Protein AF-A0A3B8PN71-F1 (afdb_monomer_lite)

Foldseek 3Di:
DDAEEEEEACAAEEEEEAQAYYAYEEHQHAEEYEEHNHEEAYEYENAHYAYEYHQAYYAYEYEQHAEEYEYANHDDHYHYHDYHDNYHDHD

Radius of gyration: 11.35 Å; chains: 1; bounding box: 33×19×29 Å

Structure (mmCIF, N/CA/C/O backbone):
data_AF-A0A3B8PN71-F1
#
_entry.id   AF-A0A3B8PN71-F1
#
loop_
_atom_site.group_PDB
_atom_site.id
_atom_site.type_symbol
_atom_site.label_atom_id
_atom_site.label_alt_id
_atom_site.label_comp_id
_atom_site.label_asym_id
_atom_site.label_entity_id
_atom_site.label_seq_id
_atom_site.pdbx_PDB_ins_code
_atom_site.Cartn_x
_atom_site.Cartn_y
_atom_site.Cartn_z
_atom_site.occupancy
_atom_site.B_iso_or_equiv
_atom_site.auth_seq_id
_atom_site.auth_comp_id
_atom_site.auth_asym_id
_atom_site.auth_atom_id
_atom_site.pdbx_PDB_model_num
ATOM 1 N N . GLY A 1 1 ? 11.969 4.623 1.009 1.00 87.75 1 GLY A N 1
ATOM 2 C CA . GLY A 1 1 ? 13.115 3.731 1.050 1.00 87.75 1 GLY A CA 1
ATOM 3 C C . GLY A 1 1 ? 14.255 4.356 0.294 1.00 87.75 1 GLY A C 1
ATOM 4 O O . GLY A 1 1 ? 15.302 4.620 0.875 1.00 87.75 1 GLY A O 1
ATOM 5 N N . GLY A 1 2 ? 14.010 4.725 -0.961 1.00 96.50 2 GLY A N 1
ATOM 6 C CA . GLY A 1 2 ? 15.042 5.223 -1.853 1.00 96.50 2 GLY A CA 1
ATOM 7 C C . GLY A 1 2 ? 15.275 4.194 -2.946 1.00 96.50 2 GLY A C 1
ATOM 8 O O . GLY A 1 2 ? 14.336 3.714 -3.564 1.00 96.50 2 GLY A O 1
ATOM 9 N N . ASN A 1 3 ? 16.536 3.845 -3.200 1.00 97.12 3 ASN A N 1
ATOM 10 C CA . ASN A 1 3 ? 16.824 2.672 -4.023 1.00 97.12 3 ASN A CA 1
ATOM 11 C C . ASN A 1 3 ? 17.149 1.484 -3.118 1.00 97.12 3 ASN A C 1
ATOM 13 O O . ASN A 1 3 ? 17.989 1.621 -2.228 1.00 97.12 3 ASN A O 1
ATOM 17 N N . GLY A 1 4 ? 16.648 0.309 -3.480 1.00 98.00 4 GLY A N 1
ATOM 18 C CA . GLY A 1 4 ? 16.918 -0.941 -2.781 1.00 98.00 4 GLY A CA 1
ATOM 19 C C . GLY A 1 4 ? 15.665 -1.471 -2.100 1.00 98.00 4 GLY A C 1
ATOM 20 O O . GLY A 1 4 ? 14.612 -0.871 -2.175 1.00 98.00 4 GLY A O 1
ATOM 21 N N . ASN A 1 5 ? 15.786 -2.635 -1.474 1.00 98.69 5 ASN A N 1
ATOM 22 C CA . ASN A 1 5 ? 14.671 -3.229 -0.747 1.00 98.69 5 ASN A CA 1
ATOM 23 C C . ASN A 1 5 ? 14.687 -2.684 0.679 1.00 98.69 5 ASN A C 1
ATOM 25 O O . ASN A 1 5 ? 15.591 -3.021 1.455 1.00 98.69 5 ASN A O 1
ATOM 29 N N . ASP A 1 6 ? 13.706 -1.865 1.017 1.00 98.69 6 ASP A N 1
ATOM 30 C CA . ASP A 1 6 ? 13.624 -1.167 2.286 1.00 98.69 6 ASP A CA 1
ATOM 31 C C . ASP A 1 6 ? 12.550 -1.755 3.205 1.00 98.69 6 ASP A C 1
ATOM 33 O O . ASP A 1 6 ? 11.598 -2.416 2.792 1.00 98.69 6 ASP A O 1
ATOM 37 N N . ARG A 1 7 ? 12.710 -1.507 4.508 1.00 98.62 7 ARG A N 1
ATOM 38 C CA . ARG A 1 7 ? 11.685 -1.788 5.516 1.00 98.62 7 ARG A CA 1
ATOM 39 C C . ARG A 1 7 ? 11.287 -0.488 6.200 1.00 98.62 7 ARG A C 1
ATOM 41 O O . ARG A 1 7 ? 12.147 0.190 6.761 1.00 98.62 7 ARG A O 1
ATOM 48 N N . MET A 1 8 ? 9.993 -0.187 6.208 1.00 98.62 8 MET A N 1
ATOM 49 C CA . MET A 1 8 ? 9.408 1.000 6.839 1.00 98.62 8 MET A CA 1
ATOM 50 C C . MET A 1 8 ? 8.295 0.598 7.816 1.00 98.62 8 MET A C 1
ATOM 52 O O . MET A 1 8 ? 7.590 -0.383 7.584 1.00 98.62 8 MET A O 1
ATOM 56 N N . ASP A 1 9 ? 8.188 1.325 8.929 1.00 98.56 9 ASP A N 1
ATOM 57 C CA . ASP A 1 9 ? 7.276 1.036 10.045 1.00 98.56 9 ASP A CA 1
ATOM 58 C C . ASP A 1 9 ? 6.805 2.364 10.670 1.00 98.56 9 ASP A C 1
ATOM 60 O O . ASP A 1 9 ? 7.613 3.052 11.308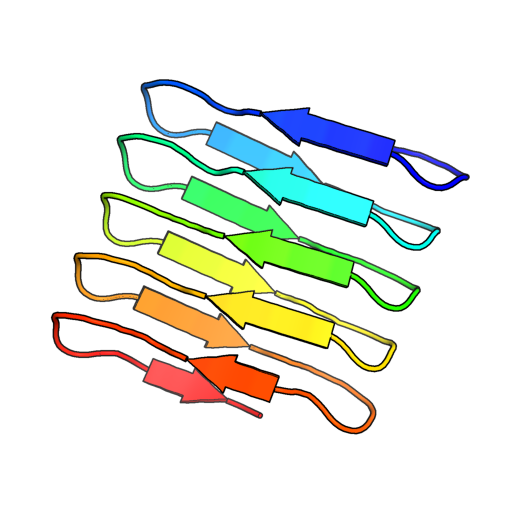 1.00 98.56 9 ASP A O 1
ATOM 64 N N . GLY A 1 10 ? 5.547 2.748 10.420 1.00 98.19 10 GLY A N 1
ATOM 65 C CA . GLY A 1 10 ? 4.933 4.005 10.884 1.00 98.19 10 GLY A CA 1
ATOM 66 C C . GLY A 1 10 ? 4.573 3.997 12.375 1.00 98.19 10 GLY A C 1
ATOM 67 O O . GLY A 1 10 ? 4.712 4.996 13.077 1.00 98.19 10 GLY A O 1
ATOM 68 N N . GLN A 1 11 ? 4.302 2.811 12.926 1.00 98.44 11 GLN A N 1
ATOM 69 C CA . GLN A 1 11 ? 3.941 2.569 14.326 1.00 98.44 11 GLN A CA 1
ATOM 70 C C . GLN A 1 11 ? 2.592 3.165 14.738 1.00 98.44 11 GLN A C 1
ATOM 72 O O . GLN A 1 11 ? 1.601 2.445 14.817 1.00 98.44 11 GLN A O 1
ATOM 77 N N . ALA A 1 12 ? 2.559 4.419 15.169 1.00 98.19 12 ALA A N 1
ATOM 78 C CA . ALA A 1 12 ? 1.362 5.039 15.715 1.00 98.19 12 ALA A CA 1
ATOM 79 C C . ALA A 1 12 ? 1.312 6.501 15.296 1.00 98.19 12 ALA A C 1
ATOM 81 O O . ALA A 1 12 ? 2.272 7.241 15.509 1.00 98.19 12 ALA A O 1
ATOM 82 N N . GLY A 1 13 ? 0.146 6.936 14.837 1.00 98.38 13 GLY A N 1
ATOM 83 C CA . GLY A 1 13 ? -0.037 8.240 14.224 1.00 98.38 13 GLY A CA 1
ATOM 84 C C . GLY A 1 13 ? -0.442 8.087 12.764 1.00 98.38 13 GLY A C 1
ATOM 85 O O . GLY A 1 13 ? -0.633 6.991 12.278 1.00 98.38 13 GLY A O 1
ATOM 86 N N . SER A 1 14 ? -0.648 9.215 12.094 1.00 98.75 14 SER A N 1
ATOM 87 C CA . SER A 1 14 ? -0.838 9.214 10.645 1.00 98.75 14 SER A CA 1
ATOM 88 C C . SER A 1 14 ? 0.510 9.422 9.983 1.00 98.75 14 SER A C 1
ATOM 90 O O . SER A 1 14 ? 1.089 10.508 10.107 1.00 98.75 14 SER A O 1
ATOM 92 N N . ASP A 1 15 ? 0.976 8.408 9.273 1.00 98.81 15 ASP A N 1
ATOM 93 C CA . ASP A 1 15 ? 2.276 8.382 8.631 1.00 98.81 15 ASP A CA 1
ATOM 94 C C . ASP A 1 15 ? 2.174 8.545 7.115 1.00 98.81 15 ASP A C 1
ATOM 96 O O . ASP A 1 15 ? 1.156 8.283 6.472 1.00 98.81 15 ASP A O 1
ATOM 100 N N . VAL A 1 16 ? 3.270 9.019 6.522 1.00 98.75 16 VAL A N 1
ATOM 101 C CA . VAL A 1 16 ? 3.436 9.068 5.069 1.00 98.75 16 VAL A CA 1
ATOM 102 C C . VAL A 1 16 ? 4.721 8.340 4.720 1.00 98.75 16 VAL A C 1
ATOM 104 O O . VAL A 1 16 ? 5.814 8.780 5.082 1.00 98.75 16 VAL A O 1
ATOM 107 N N . MET A 1 17 ? 4.590 7.234 3.997 1.00 98.69 17 MET A N 1
ATOM 108 C CA . MET A 1 17 ? 5.701 6.372 3.618 1.00 98.69 17 MET A CA 1
ATOM 109 C C . MET A 1 17 ? 5.805 6.250 2.098 1.00 98.69 17 MET A C 1
ATOM 111 O O . MET A 1 17 ? 4.809 6.062 1.401 1.00 98.69 17 MET A O 1
ATOM 115 N N . PHE A 1 18 ? 7.036 6.310 1.594 1.00 98.75 18 PHE A N 1
ATOM 116 C CA . PHE A 1 18 ? 7.362 6.160 0.175 1.00 98.75 18 PHE A CA 1
ATOM 117 C C . PHE A 1 18 ? 8.441 5.093 0.037 1.00 98.75 18 PHE A C 1
ATOM 119 O O . PHE A 1 18 ? 9.513 5.290 0.605 1.00 98.75 18 PHE A O 1
ATOM 126 N N . GLY A 1 19 ? 8.188 3.992 -0.671 1.00 98.50 19 GLY A N 1
ATOM 127 C CA . GLY A 1 19 ? 9.162 2.936 -0.970 1.00 98.50 19 GLY A CA 1
ATOM 128 C C . GLY A 1 19 ? 10.196 3.404 -1.990 1.00 98.50 19 GLY A C 1
ATOM 129 O O . GLY A 1 19 ? 11.381 3.512 -1.670 1.00 98.50 19 GLY A O 1
ATOM 130 N N . GLU A 1 20 ? 9.688 3.947 -3.097 1.00 98.75 20 GLU A N 1
ATOM 131 C CA . GLU A 1 20 ? 10.404 4.395 -4.295 1.00 98.75 20 GLU A CA 1
ATOM 132 C C . GLU A 1 20 ? 10.832 3.242 -5.205 1.00 98.75 20 GLU A C 1
ATOM 134 O O . GLU A 1 20 ? 10.049 2.862 -6.069 1.00 98.75 20 GLU A O 1
ATOM 139 N N . ARG A 1 21 ? 12.070 2.746 -5.130 1.00 98.56 21 ARG A N 1
ATOM 140 C CA . ARG A 1 21 ? 12.533 1.661 -6.003 1.00 98.56 21 ARG A CA 1
ATOM 141 C C . ARG A 1 21 ? 13.031 0.481 -5.200 1.00 98.56 21 ARG A C 1
ATOM 143 O O . ARG A 1 21 ? 14.044 0.616 -4.528 1.00 98.56 21 ARG A O 1
ATOM 150 N N . GLY A 1 22 ? 12.526 -0.698 -5.522 1.00 98.69 22 GLY A N 1
ATOM 151 C CA . GLY A 1 22 ? 12.934 -1.962 -4.933 1.00 98.69 22 GLY A CA 1
ATOM 152 C C . GLY A 1 22 ? 11.706 -2.727 -4.477 1.00 98.69 22 GLY A C 1
ATOM 153 O O . GLY A 1 22 ? 10.592 -2.306 -4.729 1.00 98.69 22 GLY A O 1
ATOM 154 N N . ASN A 1 23 ? 11.926 -3.884 -3.866 1.00 98.81 23 ASN A N 1
ATOM 155 C CA . ASN A 1 23 ? 10.844 -4.653 -3.267 1.00 98.81 23 ASN A CA 1
ATOM 156 C C . ASN A 1 23 ? 10.783 -4.288 -1.787 1.00 98.81 23 ASN A C 1
ATOM 158 O O . ASN A 1 23 ? 11.610 -4.770 -1.000 1.00 98.81 23 ASN A O 1
ATOM 162 N N . ASP A 1 24 ? 9.838 -3.436 -1.430 1.00 98.88 24 ASP A N 1
ATOM 163 C CA . ASP A 1 24 ? 9.752 -2.827 -0.114 1.00 98.88 24 ASP A CA 1
ATOM 164 C C . ASP A 1 24 ? 8.787 -3.571 0.812 1.00 98.88 24 ASP A C 1
ATOM 166 O O . ASP A 1 24 ? 7.836 -4.230 0.396 1.00 98.88 24 ASP A O 1
ATOM 170 N N . LEU A 1 25 ? 9.043 -3.470 2.117 1.00 98.88 25 LEU A N 1
ATOM 171 C CA . LEU A 1 25 ? 8.137 -3.916 3.170 1.00 98.88 25 LEU A CA 1
ATOM 172 C C . LEU A 1 25 ? 7.683 -2.708 3.982 1.00 98.88 25 LEU A C 1
ATOM 174 O O . LEU A 1 25 ? 8.469 -2.119 4.726 1.00 98.88 25 LEU A O 1
ATOM 178 N N . MET A 1 26 ? 6.403 -2.377 3.881 1.00 98.88 26 MET A N 1
ATOM 179 C CA . MET A 1 26 ? 5.815 -1.193 4.492 1.00 98.88 26 MET A CA 1
ATOM 180 C C . MET A 1 26 ? 4.732 -1.594 5.495 1.00 98.88 26 MET A C 1
ATOM 182 O O . MET A 1 26 ? 3.805 -2.329 5.152 1.00 98.88 26 MET A O 1
ATOM 186 N N . LEU A 1 27 ? 4.845 -1.106 6.729 1.00 98.88 27 LEU A N 1
ATOM 187 C CA . LEU A 1 27 ? 3.880 -1.318 7.808 1.00 98.88 27 LEU A CA 1
ATOM 188 C C . LEU A 1 27 ? 3.357 0.043 8.291 1.00 98.88 27 LEU A C 1
ATOM 190 O O . LEU A 1 27 ? 4.151 0.821 8.811 1.00 98.88 27 LEU A O 1
ATOM 194 N N . GLY A 1 28 ? 2.061 0.314 8.110 1.00 98.69 28 GLY A N 1
ATOM 195 C CA . GLY A 1 28 ? 1.377 1.534 8.563 1.00 98.69 28 GLY A CA 1
ATOM 196 C C . GLY A 1 28 ? 1.369 1.642 10.080 1.00 98.69 28 GLY A C 1
ATOM 197 O O . GLY A 1 28 ? 2.168 2.366 10.671 1.00 98.69 28 GLY A O 1
ATOM 198 N N . GLY A 1 29 ? 0.600 0.764 10.717 1.00 98.81 29 GLY A N 1
ATOM 199 C CA . GLY A 1 29 ? 0.495 0.712 12.168 1.00 98.81 29 GLY A CA 1
ATOM 200 C C . GLY A 1 29 ? -0.872 1.208 12.610 1.00 98.81 29 GLY A C 1
ATOM 201 O O . GLY A 1 29 ? -1.881 0.807 12.051 1.00 98.81 29 GLY A O 1
ATOM 202 N N . ASN A 1 30 ? -0.929 2.006 13.671 1.00 98.44 30 ASN A N 1
ATOM 203 C CA . ASN A 1 30 ? -2.187 2.602 14.112 1.00 98.44 30 ASN A CA 1
ATOM 204 C C . ASN A 1 30 ? -2.306 4.019 13.568 1.00 98.44 30 ASN A C 1
ATOM 206 O O . ASN A 1 30 ? -1.458 4.841 13.896 1.00 98.44 30 ASN A O 1
ATOM 210 N N . GLY A 1 31 ? 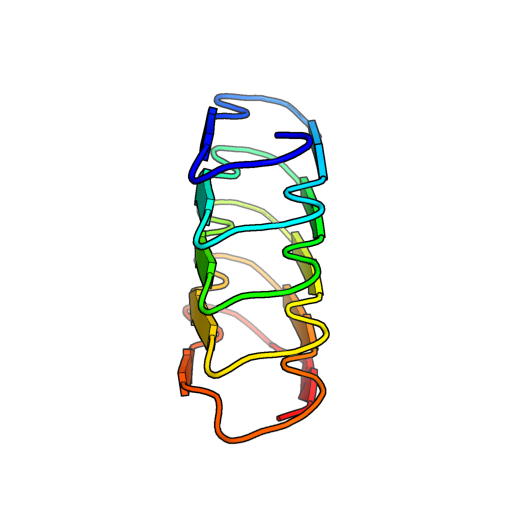-3.438 4.357 12.972 1.00 98.75 31 GLY A N 1
ATOM 211 C CA . GLY A 1 31 ? -3.736 5.681 12.444 1.00 98.75 31 GLY A CA 1
ATOM 212 C C . GLY A 1 31 ? -4.042 5.613 10.957 1.00 98.75 31 GLY A C 1
ATOM 213 O O . GLY A 1 31 ? -3.989 4.561 10.355 1.00 98.75 31 GLY A O 1
ATOM 214 N N . ASN A 1 32 ? -4.457 6.740 10.381 1.00 98.88 32 ASN A N 1
ATOM 215 C CA . ASN A 1 32 ? -4.767 6.781 8.953 1.00 98.88 32 ASN A CA 1
ATOM 216 C C . ASN A 1 32 ? -3.478 7.080 8.187 1.00 98.88 32 ASN A C 1
ATOM 218 O O . ASN A 1 32 ? -2.984 8.213 8.284 1.00 98.88 32 ASN A O 1
ATOM 222 N N . ASP A 1 33 ? -2.979 6.117 7.429 1.00 98.94 33 ASP A N 1
ATOM 223 C CA . ASP A 1 33 ? -1.677 6.185 6.778 1.00 98.94 33 ASP A CA 1
ATOM 224 C C . ASP A 1 33 ? -1.774 6.428 5.271 1.00 98.94 33 ASP A C 1
ATOM 226 O O . ASP A 1 33 ? -2.760 6.111 4.602 1.00 98.94 33 ASP A O 1
ATOM 230 N N . ILE A 1 34 ? -0.712 7.012 4.713 1.00 98.88 34 ILE A N 1
ATOM 231 C CA . ILE A 1 34 ? -0.505 7.129 3.269 1.00 98.88 34 ILE A CA 1
ATOM 232 C C . ILE A 1 34 ? 0.747 6.343 2.901 1.00 98.88 34 ILE A C 1
ATOM 234 O O . ILE A 1 34 ? 1.860 6.683 3.308 1.00 98.88 34 ILE A O 1
ATOM 238 N N . MET A 1 35 ? 0.574 5.316 2.080 1.00 98.88 35 MET A N 1
ATOM 239 C CA . MET A 1 35 ? 1.637 4.402 1.686 1.00 98.88 35 MET A CA 1
ATOM 240 C C . MET A 1 35 ? 1.766 4.377 0.166 1.00 98.88 35 MET A C 1
ATOM 242 O O . MET A 1 35 ? 0.794 4.125 -0.543 1.00 98.88 35 MET A O 1
ATOM 246 N N . VAL A 1 36 ? 2.973 4.616 -0.342 1.00 98.88 36 VAL A N 1
ATOM 247 C CA . VAL A 1 36 ? 3.296 4.534 -1.771 1.00 98.88 36 VAL A CA 1
ATOM 248 C C . VAL A 1 36 ? 4.446 3.549 -1.958 1.00 98.88 36 VAL A C 1
ATOM 250 O O . VAL A 1 36 ? 5.551 3.866 -1.526 1.00 98.88 36 VAL A O 1
ATOM 253 N N . GLY A 1 37 ? 4.196 2.398 -2.588 1.00 98.69 37 GLY A N 1
ATOM 254 C CA . GLY A 1 37 ? 5.198 1.364 -2.882 1.00 98.69 37 GLY A CA 1
ATOM 255 C C . GLY A 1 37 ? 6.232 1.874 -3.881 1.00 98.69 37 GLY A C 1
ATOM 256 O O . GLY A 1 37 ? 7.314 2.321 -3.501 1.00 98.69 37 GLY A O 1
ATOM 257 N N . GLY A 1 38 ? 5.828 2.022 -5.143 1.00 98.75 38 GLY A N 1
ATOM 258 C CA . GLY A 1 38 ? 6.665 2.613 -6.183 1.00 98.75 38 GLY A CA 1
ATOM 259 C C . GLY A 1 38 ? 6.960 1.615 -7.292 1.00 98.75 38 GLY A C 1
ATOM 260 O O . GLY A 1 38 ? 6.060 1.220 -8.023 1.00 98.75 38 GLY A O 1
ATOM 261 N N . SER A 1 39 ? 8.228 1.305 -7.534 1.00 98.62 39 SER A N 1
ATOM 262 C CA . SER A 1 39 ? 8.596 0.286 -8.515 1.00 98.62 39 SER A CA 1
ATOM 263 C C . SER A 1 39 ? 9.208 -0.920 -7.839 1.00 98.62 39 SER A C 1
ATOM 265 O O . SER A 1 39 ? 10.241 -0.763 -7.193 1.00 98.62 39 SER A O 1
ATOM 267 N N . GLY A 1 40 ? 8.697 -2.101 -8.156 1.00 98.69 40 GLY A N 1
ATOM 268 C CA . GLY A 1 40 ? 9.134 -3.364 -7.580 1.00 98.69 40 GLY A CA 1
ATOM 269 C C . GLY A 1 40 ? 7.937 -4.107 -7.015 1.00 98.69 40 GLY A C 1
ATOM 270 O O . GLY A 1 40 ? 6.817 -3.640 -7.111 1.00 98.69 40 GLY A O 1
ATOM 271 N N . ASN A 1 41 ? 8.168 -5.309 -6.507 1.00 98.81 41 ASN A N 1
ATOM 272 C CA . ASN A 1 41 ? 7.095 -6.103 -5.922 1.00 98.81 41 ASN A CA 1
ATOM 273 C C . ASN A 1 41 ? 7.053 -5.820 -4.423 1.00 98.81 41 ASN A C 1
ATOM 275 O O . ASN A 1 41 ? 7.881 -6.363 -3.677 1.00 98.81 41 ASN A O 1
ATOM 279 N N . ASP A 1 42 ? 6.106 -4.995 -4.005 1.00 98.88 42 ASP A N 1
ATOM 280 C CA . ASP A 1 42 ? 6.031 -4.473 -2.650 1.00 98.88 42 ASP A CA 1
ATOM 281 C C . ASP A 1 42 ? 5.100 -5.302 -1.757 1.00 98.88 42 ASP A C 1
ATOM 283 O O . ASP A 1 42 ? 4.163 -5.970 -2.201 1.00 98.88 42 ASP A O 1
ATOM 287 N N . ILE A 1 43 ? 5.368 -5.273 -0.452 1.00 98.88 43 ILE A N 1
ATOM 288 C CA . ILE A 1 43 ? 4.493 -5.811 0.590 1.00 98.88 43 ILE A CA 1
ATOM 289 C C . ILE A 1 43 ? 4.053 -4.648 1.468 1.00 98.88 43 ILE A C 1
ATOM 291 O O . ILE A 1 43 ? 4.856 -4.071 2.203 1.00 98.88 43 ILE A O 1
ATOM 295 N N . MET A 1 44 ? 2.764 -4.335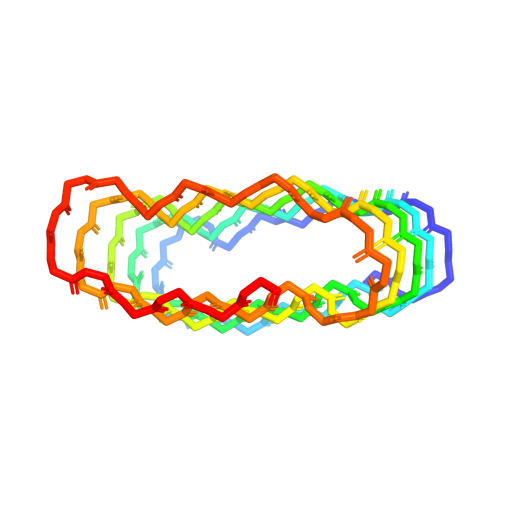 1.435 1.00 98.88 44 MET A N 1
ATOM 296 C CA . MET A 1 44 ? 2.191 -3.195 2.140 1.00 98.88 44 MET A CA 1
ATOM 2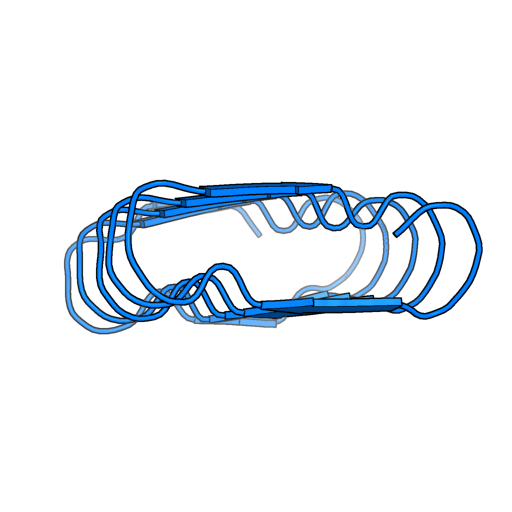97 C C . MET A 1 44 ? 1.081 -3.664 3.085 1.00 98.88 44 MET A C 1
ATOM 299 O O . MET A 1 44 ? 0.170 -4.380 2.666 1.00 98.88 44 MET A O 1
ATOM 303 N N . ALA A 1 45 ? 1.140 -3.252 4.352 1.00 98.94 45 ALA A N 1
ATOM 304 C CA . ALA A 1 45 ? 0.081 -3.485 5.332 1.00 98.94 45 ALA A CA 1
ATOM 305 C C . ALA A 1 45 ? -0.294 -2.182 6.054 1.00 98.94 45 ALA A C 1
ATOM 307 O O . ALA A 1 45 ? 0.545 -1.668 6.798 1.00 98.94 45 ALA A O 1
ATOM 308 N N . GLY A 1 46 ? -1.522 -1.689 5.858 1.00 98.75 46 GLY A N 1
ATOM 309 C CA . GLY A 1 46 ? -2.046 -0.480 6.514 1.00 98.75 46 GLY A CA 1
ATOM 310 C C . GLY A 1 46 ? -2.220 -0.667 8.024 1.00 98.75 46 GLY A C 1
ATOM 311 O O . GLY A 1 46 ? -1.601 0.037 8.814 1.00 98.75 46 GLY A O 1
ATOM 312 N N . GLN A 1 47 ? -2.827 -1.793 8.412 1.00 98.81 47 GLN A N 1
ATOM 313 C CA . GLN A 1 47 ? -3.146 -2.198 9.790 1.00 98.81 47 GLN A CA 1
ATOM 314 C C . GLN A 1 47 ? -4.396 -1.512 10.347 1.00 98.81 47 GLN A C 1
ATOM 316 O O . GLN A 1 47 ? -5.479 -1.941 9.979 1.00 98.81 47 GLN A O 1
ATOM 321 N N . ASP A 1 48 ? -4.308 -0.592 11.304 1.00 98.69 48 ASP A N 1
ATOM 322 C CA . ASP A 1 48 ? -5.489 -0.035 11.972 1.00 98.69 48 ASP A CA 1
ATOM 323 C C . ASP A 1 48 ? -5.713 1.410 11.534 1.00 98.69 48 ASP A C 1
ATOM 325 O O . ASP A 1 48 ? -4.987 2.289 11.982 1.00 98.69 48 ASP A O 1
ATOM 329 N N . GLY A 1 49 ? -6.775 1.703 10.790 1.00 98.75 49 GLY A N 1
ATOM 330 C CA . GLY A 1 49 ? -7.024 3.056 10.300 1.00 98.75 49 GLY A CA 1
ATOM 331 C C . GLY A 1 49 ? -7.793 3.071 8.992 1.00 98.75 49 GLY A C 1
ATOM 332 O O . GLY A 1 49 ? -8.147 2.041 8.456 1.00 98.75 49 GLY A O 1
ATOM 333 N N . ASN A 1 50 ? -8.130 4.258 8.494 1.00 98.88 50 ASN A N 1
ATOM 334 C CA . ASN A 1 50 ? -8.599 4.386 7.114 1.00 98.88 50 ASN A CA 1
ATOM 335 C C . ASN A 1 50 ? -7.396 4.781 6.264 1.00 98.88 50 ASN A C 1
ATOM 337 O O . ASN A 1 50 ? -7.009 5.957 6.265 1.00 98.88 50 ASN A O 1
ATOM 341 N N . ASP A 1 51 ? -6.827 3.813 5.565 1.00 98.94 51 ASP A N 1
ATOM 342 C CA . ASP A 1 51 ? -5.544 3.966 4.896 1.00 98.94 51 ASP A CA 1
ATOM 343 C C . ASP A 1 51 ? -5.695 4.276 3.405 1.00 98.94 51 ASP A C 1
ATOM 345 O O . ASP A 1 51 ? -6.693 3.955 2.752 1.00 98.94 51 ASP A O 1
ATOM 349 N N . ILE A 1 52 ? -4.676 4.926 2.843 1.00 98.94 52 ILE A N 1
ATOM 350 C CA . ILE A 1 52 ? -4.530 5.145 1.404 1.00 98.94 52 ILE A CA 1
ATOM 351 C C . ILE A 1 52 ? -3.244 4.468 0.950 1.00 98.94 52 ILE A C 1
ATOM 353 O O . ILE A 1 52 ? -2.143 4.901 1.293 1.00 98.94 52 ILE A O 1
ATOM 357 N N . MET A 1 53 ? -3.378 3.437 0.123 1.00 98.88 53 MET A N 1
ATOM 358 C CA . MET A 1 53 ? -2.262 2.613 -0.329 1.00 98.88 53 MET A CA 1
ATOM 359 C C . MET A 1 53 ? -2.182 2.604 -1.858 1.00 98.88 53 MET A C 1
ATOM 361 O O . MET A 1 53 ? -3.167 2.307 -2.535 1.00 98.88 53 MET A O 1
ATOM 365 N N . LEU A 1 54 ? -1.003 2.917 -2.402 1.00 98.88 54 LEU A N 1
ATOM 366 C CA . LEU A 1 54 ? -0.700 2.886 -3.835 1.00 98.88 54 LEU A CA 1
ATOM 367 C C . LEU A 1 54 ? 0.503 1.970 -4.103 1.00 98.88 54 LEU A C 1
ATOM 369 O O . LEU A 1 54 ? 1.615 2.336 -3.721 1.00 98.88 54 LEU A O 1
ATOM 373 N N . GLY A 1 55 ? 0.300 0.833 -4.772 1.00 98.62 55 GLY A N 1
ATOM 374 C CA . GLY A 1 55 ? 1.377 -0.088 -5.175 1.00 98.62 55 GLY A CA 1
ATOM 375 C C . GLY A 1 55 ? 2.237 0.476 -6.313 1.00 98.62 55 GLY A C 1
ATOM 376 O O . GLY A 1 55 ? 3.450 0.618 -6.193 1.00 98.62 55 GLY A O 1
ATOM 377 N N . ASN A 1 56 ? 1.573 1.037 -7.327 1.00 98.75 56 ASN A N 1
ATOM 378 C CA . ASN A 1 56 ? 2.118 1.571 -8.578 1.00 98.75 56 ASN A CA 1
ATOM 379 C C . ASN A 1 56 ? 2.572 0.506 -9.581 1.00 98.75 56 ASN A C 1
ATOM 381 O O . ASN A 1 56 ? 1.812 0.235 -10.501 1.00 98.75 56 ASN A O 1
ATOM 385 N N . SER A 1 57 ? 3.815 0.029 -9.557 1.00 98.56 57 SER A N 1
ATOM 386 C CA . SER A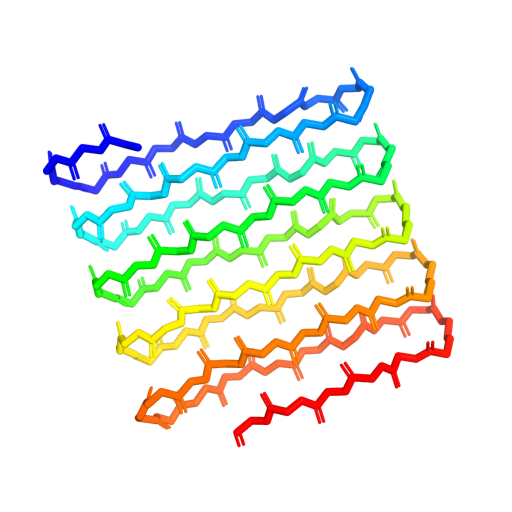 1 57 ? 4.317 -0.873 -10.606 1.00 98.56 57 SER A CA 1
ATOM 387 C C . SER A 1 57 ? 5.073 -2.047 -10.026 1.00 98.56 57 SER A C 1
ATOM 389 O O . SER A 1 57 ? 6.002 -1.835 -9.254 1.00 98.56 57 SER A O 1
ATOM 391 N N . GLY A 1 58 ? 4.784 -3.239 -10.537 1.00 98.56 58 GLY A N 1
ATOM 392 C CA . GLY A 1 58 ? 5.242 -4.498 -9.971 1.00 98.56 58 GLY A CA 1
ATOM 393 C C . GLY A 1 58 ? 4.054 -5.311 -9.477 1.00 98.56 58 GLY A C 1
ATOM 394 O O . GLY A 1 58 ? 2.923 -4.861 -9.512 1.00 98.56 58 GLY A O 1
ATOM 395 N N . SER A 1 59 ? 4.293 -6.571 -9.127 1.00 98.75 59 SER A N 1
ATOM 396 C CA . SER A 1 59 ? 3.238 -7.440 -8.595 1.00 98.75 59 SER A CA 1
ATOM 397 C C . SER A 1 59 ? 3.203 -7.310 -7.081 1.00 98.75 59 SER A C 1
ATOM 399 O O . SER A 1 59 ? 4.036 -7.921 -6.399 1.00 98.75 59 SER A O 1
ATOM 401 N N . ASP A 1 60 ? 2.251 -6.534 -6.577 1.00 98.81 60 ASP A N 1
ATOM 402 C CA . ASP A 1 60 ? 2.214 -6.111 -5.183 1.00 98.81 60 ASP A CA 1
ATOM 403 C C . ASP A 1 60 ? 1.335 -7.013 -4.309 1.00 98.81 60 ASP A C 1
ATOM 405 O O . ASP A 1 60 ? 0.363 -7.637 -4.750 1.00 98.81 60 ASP A O 1
ATOM 409 N N . PHE A 1 61 ? 1.678 -7.082 -3.022 1.00 98.88 61 PHE A N 1
ATOM 410 C CA . PHE A 1 61 ? 0.856 -7.696 -1.985 1.00 98.88 61 PHE A CA 1
ATOM 411 C C . PHE A 1 61 ? 0.392 -6.625 -1.001 1.00 98.88 61 PHE A C 1
ATOM 413 O O . PHE A 1 61 ? 1.186 -6.098 -0.219 1.00 98.88 61 PHE A O 1
ATOM 420 N N . MET A 1 62 ? -0.907 -6.333 -1.003 1.00 98.88 62 MET A N 1
ATOM 421 C CA . MET A 1 62 ? -1.484 -5.245 -0.215 1.00 98.88 62 MET A CA 1
ATOM 422 C C . MET A 1 62 ? -2.557 -5.765 0.743 1.00 98.88 62 MET A C 1
ATOM 424 O O . MET A 1 62 ? -3.480 -6.477 0.339 1.00 98.88 62 MET A O 1
ATOM 428 N N . PHE A 1 63 ? -2.449 -5.385 2.014 1.00 98.88 63 PHE A N 1
ATOM 429 C CA . PHE A 1 63 ? -3.438 -5.656 3.055 1.00 98.88 63 PHE A CA 1
ATOM 430 C C . PHE A 1 63 ? -3.848 -4.339 3.727 1.00 98.88 63 PHE A C 1
ATOM 432 O O . PHE A 1 63 ? -3.011 -3.725 4.382 1.00 98.88 63 PHE A O 1
ATOM 439 N N . GLY A 1 64 ? -5.099 -3.905 3.564 1.00 98.75 64 GLY A N 1
ATOM 440 C CA . GLY A 1 64 ? -5.607 -2.661 4.162 1.00 98.75 64 GLY A CA 1
ATOM 441 C C . GLY A 1 64 ? -5.607 -2.763 5.679 1.00 98.75 64 GLY A C 1
ATOM 442 O O . GLY A 1 64 ? -4.804 -2.135 6.356 1.00 98.75 64 GLY A O 1
ATOM 443 N N . GLY A 1 65 ? -6.348 -3.736 6.197 1.00 98.81 65 GLY A N 1
ATOM 444 C CA . GLY A 1 65 ? -6.476 -3.969 7.622 1.00 98.81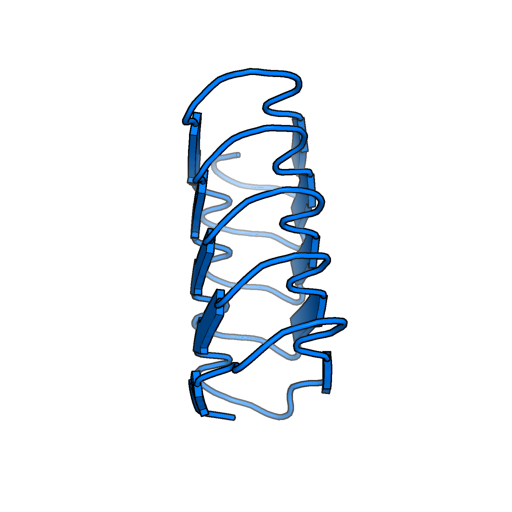 65 GLY A CA 1
ATOM 445 C C . GLY A 1 65 ? -7.857 -3.567 8.106 1.00 98.81 65 GLY A C 1
ATOM 446 O O . GLY A 1 65 ? -8.849 -3.922 7.476 1.00 98.81 65 GLY A O 1
ATOM 447 N N . SER A 1 66 ? -7.940 -2.993 9.301 1.00 98.81 66 SER A N 1
ATOM 448 C CA . SER A 1 66 ? -9.200 -2.571 9.894 1.00 98.81 66 SER A CA 1
ATOM 449 C C . SER A 1 66 ? -9.487 -1.111 9.568 1.00 98.81 66 SER A C 1
ATOM 451 O O . SER A 1 66 ? -8.683 -0.252 9.888 1.00 98.81 66 SER A O 1
ATOM 453 N N . GLY A 1 67 ? -10.678 -0.823 9.045 1.00 98.75 67 GLY A N 1
ATOM 454 C CA . GLY A 1 67 ? -11.089 0.525 8.658 1.00 98.75 67 GLY A CA 1
ATOM 455 C C . GLY A 1 67 ? -11.626 0.555 7.237 1.00 98.75 67 GLY A C 1
ATOM 456 O O . GLY A 1 67 ? -11.905 -0.482 6.655 1.00 98.75 67 GLY A O 1
ATOM 457 N N . ASN A 1 68 ? -11.917 1.745 6.719 1.00 98.88 68 ASN A N 1
ATOM 458 C CA . ASN A 1 68 ? -12.407 1.896 5.352 1.00 98.88 68 ASN A CA 1
ATOM 459 C C . ASN A 1 68 ? -11.258 2.369 4.471 1.00 98.88 68 ASN A C 1
ATOM 461 O O . ASN A 1 68 ? -10.949 3.564 4.451 1.00 98.88 68 ASN A O 1
ATOM 465 N N . ASP A 1 69 ? -10.663 1.441 3.738 1.00 98.88 69 ASP A N 1
ATOM 466 C CA . ASP A 1 69 ? -9.404 1.696 3.050 1.00 98.88 69 ASP A CA 1
ATOM 467 C C . ASP A 1 69 ? -9.589 2.046 1.571 1.00 98.88 69 ASP A C 1
ATOM 469 O O . ASP A 1 69 ? -10.576 1.681 0.920 1.00 98.88 69 ASP A O 1
ATOM 473 N N . ILE A 1 70 ? -8.601 2.744 1.012 1.00 98.88 70 ILE A N 1
ATOM 474 C CA . ILE A 1 70 ? -8.454 2.966 -0.428 1.00 98.88 70 ILE A CA 1
ATOM 475 C C . ILE A 1 70 ? -7.169 2.282 -0.884 1.00 98.88 70 ILE A C 1
ATOM 477 O O . ILE A 1 70 ? -6.071 2.746 -0.579 1.00 98.88 70 ILE A O 1
ATOM 481 N N . LEU A 1 71 ? -7.307 1.213 -1.667 1.00 98.88 71 LEU A N 1
ATOM 482 C CA . LEU A 1 71 ? -6.183 0.438 -2.184 1.00 98.88 71 LEU A CA 1
ATOM 483 C C . LEU A 1 71 ? -6.151 0.510 -3.709 1.00 98.88 71 LEU A C 1
ATOM 485 O O . LEU A 1 71 ? -7.130 0.172 -4.378 1.00 98.88 71 LEU A O 1
ATOM 489 N N . ILE A 1 72 ? -5.021 0.951 -4.253 1.00 98.88 72 ILE A N 1
ATOM 490 C CA . ILE A 1 72 ? -4.761 1.033 -5.690 1.00 98.88 72 ILE A CA 1
ATOM 491 C C . ILE A 1 72 ? -3.504 0.210 -5.978 1.00 98.88 72 ILE A C 1
ATOM 493 O O . ILE A 1 72 ? -2.411 0.656 -5.642 1.00 98.88 72 ILE A O 1
ATOM 497 N N . GLY A 1 73 ? -3.663 -0.967 -6.585 1.00 98.62 73 GLY A N 1
ATOM 498 C CA . GLY A 1 73 ? -2.558 -1.856 -6.964 1.00 98.62 73 GLY A CA 1
ATOM 499 C C . GLY A 1 73 ? -1.671 -1.204 -8.014 1.00 98.62 73 GLY A C 1
ATOM 500 O O . GLY A 1 73 ? -0.580 -0.737 -7.711 1.00 98.62 73 GLY A O 1
ATOM 501 N N . GLY A 1 74 ? -2.229 -0.967 -9.199 1.00 98.50 74 GLY A N 1
ATOM 502 C CA . GLY A 1 74 ? -1.569 -0.202 -10.248 1.00 98.50 74 GLY A CA 1
ATOM 503 C C . GLY A 1 74 ? -1.360 -1.042 -11.498 1.00 98.50 74 GLY A C 1
ATOM 504 O O . GLY A 1 74 ? -2.328 -1.452 -12.133 1.00 98.50 74 GLY A O 1
ATOM 505 N N . ALA A 1 75 ? -0.114 -1.166 -11.941 1.00 97.88 75 ALA A N 1
ATOM 506 C CA . ALA A 1 75 ? 0.265 -1.987 -13.080 1.00 97.88 75 ALA A CA 1
ATOM 507 C C . ALA A 1 75 ? 0.644 -3.400 -12.627 1.00 97.88 75 ALA A C 1
ATOM 509 O O . ALA A 1 75 ? 1.103 -3.584 -11.516 1.00 97.88 75 ALA A O 1
ATOM 510 N N . ASP A 1 76 ? 0.574 -4.353 -13.558 1.00 98.44 76 ASP A N 1
ATOM 511 C CA . ASP A 1 76 ? 0.843 -5.777 -13.331 1.00 98.44 76 ASP A CA 1
ATOM 512 C C . ASP A 1 76 ? -0.242 -6.473 -12.489 1.00 98.44 76 ASP A C 1
ATOM 514 O O . ASP A 1 76 ? -1.405 -6.081 -12.531 1.00 98.44 76 ASP A O 1
ATOM 518 N N . ALA A 1 77 ? 0.070 -7.640 -11.924 1.00 98.31 77 ALA A N 1
ATOM 519 C CA . ALA A 1 77 ? -0.912 -8.502 -11.280 1.00 98.31 77 ALA A CA 1
ATOM 520 C C . ALA A 1 77 ? -0.751 -8.449 -9.761 1.00 98.31 77 ALA A C 1
ATOM 522 O O . ALA A 1 77 ? 0.163 -9.074 -9.217 1.00 98.31 77 ALA A O 1
ATOM 523 N N . ASP A 1 78 ? -1.688 -7.775 -9.105 1.00 98.69 78 ASP A N 1
ATOM 524 C CA . ASP A 1 78 ? -1.653 -7.540 -7.666 1.00 98.69 78 ASP A CA 1
ATOM 525 C C . ASP A 1 78 ? -2.512 -8.530 -6.880 1.00 98.69 78 ASP A C 1
ATOM 527 O O . ASP A 1 78 ? -3.475 -9.127 -7.379 1.00 98.69 78 ASP A O 1
ATOM 531 N N . LEU A 1 79 ? -2.172 -8.688 -5.603 1.00 98.62 79 LEU A N 1
ATOM 532 C CA . LEU A 1 79 ? -2.985 -9.393 -4.627 1.00 98.62 79 LEU A CA 1
ATOM 533 C C . LEU A 1 79 ? -3.380 -8.432 -3.506 1.00 98.62 79 LEU A C 1
ATOM 535 O O . LEU A 1 79 ? -2.579 -8.118 -2.626 1.00 98.62 79 LEU A O 1
ATOM 539 N N . ILE A 1 80 ? -4.640 -7.994 -3.538 1.00 98.75 80 ILE A N 1
ATOM 540 C CA . ILE A 1 80 ? -5.164 -6.957 -2.648 1.00 98.75 80 ILE A CA 1
ATOM 541 C C . ILE A 1 80 ? -6.260 -7.527 -1.748 1.00 98.75 80 ILE A C 1
ATOM 543 O O . ILE A 1 80 ? -7.241 -8.109 -2.219 1.00 98.75 80 ILE A O 1
ATOM 547 N N . PHE A 1 81 ? -6.116 -7.311 -0.445 1.00 98.69 81 PHE A N 1
ATOM 548 C CA . PHE A 1 81 ? -7.122 -7.608 0.566 1.00 98.69 81 PHE A CA 1
ATOM 549 C C . PHE A 1 81 ? -7.442 -6.325 1.333 1.00 98.69 81 PHE A C 1
ATOM 551 O O . PHE A 1 81 ? -6.553 -5.765 1.961 1.00 98.69 81 PHE A O 1
ATOM 558 N N . GLY A 1 82 ? -8.696 -5.873 1.300 1.00 98.50 82 GLY A N 1
ATOM 559 C CA . GLY A 1 82 ? -9.130 -4.708 2.081 1.00 98.50 82 GLY A CA 1
ATOM 560 C C . GLY A 1 82 ? -9.109 -5.021 3.576 1.00 98.50 82 GLY A C 1
ATOM 561 O O . GLY A 1 82 ? -8.227 -4.569 4.283 1.00 98.50 82 GLY A O 1
ATOM 562 N N . GLY A 1 83 ? -9.949 -5.957 4.017 1.00 98.69 83 GLY A N 1
ATOM 563 C CA . GLY A 1 83 ? -9.969 -6.421 5.405 1.00 98.69 83 GLY A CA 1
ATOM 564 C C . GLY A 1 83 ? -11.314 -6.101 6.053 1.00 98.69 83 GLY A C 1
ATOM 565 O O . GLY A 1 83 ? -12.338 -6.103 5.365 1.00 98.69 83 GLY A O 1
ATOM 566 N N . PRO A 1 84 ? -11.384 -5.962 7.388 1.00 98.56 84 PRO A N 1
ATOM 567 C CA . PRO A 1 84 ? -12.596 -5.493 8.043 1.00 98.56 84 PRO A CA 1
ATOM 568 C C . PRO A 1 84 ? -12.918 -4.025 7.728 1.00 98.56 84 PRO A C 1
ATOM 570 O O . PRO A 1 84 ? -12.259 -3.129 8.236 1.00 98.56 84 PRO A O 1
ATOM 573 N N . GLY A 1 85 ? -14.041 -3.790 7.052 1.00 98.44 85 GLY A N 1
ATOM 574 C CA . GLY A 1 85 ? -14.580 -2.453 6.811 1.00 98.44 85 GLY A CA 1
ATOM 575 C C . GLY A 1 85 ? -15.231 -2.350 5.441 1.00 98.44 85 GLY A C 1
ATOM 576 O O . GLY A 1 85 ? -15.623 -3.365 4.860 1.00 98.44 85 GLY A O 1
ATOM 577 N N . VAL A 1 86 ? -15.445 -1.124 4.969 1.00 98.75 86 VAL A N 1
ATOM 578 C CA . VAL A 1 86 ? -15.915 -0.859 3.606 1.00 98.75 86 VAL A CA 1
ATOM 579 C C . VAL A 1 86 ? -14.755 -0.310 2.796 1.00 98.75 86 VAL A C 1
ATOM 581 O O . VAL A 1 86 ? -14.445 0.876 2.875 1.00 98.75 86 VAL A O 1
ATOM 584 N N . ASP A 1 87 ? -14.187 -1.175 1.967 1.00 98.75 87 ASP A N 1
ATOM 585 C CA . ASP A 1 87 ? -12.985 -0.860 1.203 1.00 98.75 87 ASP A CA 1
ATOM 586 C C . ASP A 1 87 ? -13.310 -0.459 -0.233 1.00 98.75 87 ASP A C 1
ATOM 588 O O . ASP A 1 87 ? -14.260 -0.952 -0.857 1.00 98.75 87 ASP A O 1
ATOM 592 N N . LEU A 1 88 ? -12.469 0.409 -0.784 1.00 98.75 88 LEU A N 1
ATOM 593 C CA . LEU A 1 88 ? -12.435 0.730 -2.199 1.00 98.75 88 LEU A CA 1
ATOM 594 C C . LEU A 1 88 ? -11.144 0.182 -2.807 1.00 98.75 88 LEU A C 1
ATOM 596 O O . LEU A 1 88 ? -10.057 0.687 -2.540 1.00 98.75 88 LEU A O 1
ATOM 600 N N . ILE A 1 89 ? -11.281 -0.840 -3.652 1.00 98.56 89 ILE A N 1
ATOM 601 C CA . ILE A 1 89 ? -10.150 -1.553 -4.251 1.00 98.56 89 ILE A CA 1
ATOM 602 C C . ILE A 1 89 ? -10.130 -1.332 -5.764 1.00 98.56 89 ILE A C 1
ATOM 604 O O . ILE A 1 89 ? -11.102 -1.642 -6.460 1.00 98.56 89 ILE A O 1
ATOM 608 N N . PHE A 1 90 ? -8.996 -0.844 -6.263 1.00 97.94 90 PHE A N 1
ATOM 609 C CA . PHE A 1 90 ? -8.638 -0.811 -7.676 1.00 97.94 90 PHE A CA 1
ATOM 610 C C . PHE A 1 90 ? -7.413 -1.698 -7.873 1.00 97.94 90 PHE A C 1
ATOM 612 O O . PHE A 1 90 ? -6.323 -1.354 -7.428 1.00 97.94 90 PHE A O 1
ATOM 619 N N . SER A 1 91 ? -7.619 -2.847 -8.505 1.00 88.88 91 SER A N 1
ATOM 620 C CA . SER A 1 91 ? -6.554 -3.773 -8.891 1.00 88.88 91 SER A CA 1
ATOM 621 C C . SER A 1 91 ? -6.230 -3.638 -10.368 1.00 88.88 91 SER A C 1
ATOM 623 O O . SER A 1 91 ? -7.101 -3.145 -11.126 1.00 88.88 91 SER A O 1
#

Sequence (91 aa):
GGNGNDRMDGQAGSDVMFGERGNDLMLGGNGNDIMVGGSGNDIMAGQDGNDIMLGNSGSDFMFGGSGNDILIGGADADLIFGGPGVDLIFS

Secondary structure (DSSP, 8-state):
-EES--EEEEEES--EEEEEES--EEEEEES--EEEEEES--EEEEEES--EEEEEES--EEEEEES--EEEEEES--EEE--SS--EEE-

pLDDT: mean 98.42, std 1.56, range [87.75, 98.94]